Protein AF-A0A1W6KG19-F1 (afdb_monomer_lite)

pLDDT: mean 86.85, std 14.42, range [43.62, 96.94]

Structure (mmCIF, N/CA/C/O backbone):
data_AF-A0A1W6KG19-F1
#
_entry.id   AF-A0A1W6KG19-F1
#
loop_
_atom_site.group_PDB
_atom_site.id
_atom_site.type_symbol
_atom_site.label_atom_id
_atom_site.label_alt_id
_atom_site.label_comp_id
_atom_site.label_asym_id
_atom_site.label_entity_id
_atom_site.label_seq_id
_atom_site.pdbx_PDB_ins_code
_atom_site.Cartn_x
_atom_site.Cartn_y
_atom_site.Cartn_z
_atom_site.occupancy
_atom_site.B_iso_or_equiv
_atom_site.auth_seq_id
_atom_site.auth_comp_id
_atom_site.auth_asym_id
_atom_site.auth_atom_id
_atom_site.pdbx_PDB_model_num
ATOM 1 N N . MET A 1 1 ? -8.604 5.112 16.380 1.00 71.06 1 MET A N 1
ATOM 2 C CA . MET A 1 1 ? -7.253 5.240 15.790 1.00 71.06 1 MET A CA 1
ATOM 3 C C . MET A 1 1 ? -7.380 5.061 14.291 1.00 71.06 1 MET A C 1
ATOM 5 O O . MET A 1 1 ? -8.128 4.180 13.879 1.00 71.06 1 MET A O 1
ATOM 9 N N . LYS A 1 2 ? -6.734 5.911 13.493 1.00 86.50 2 LYS A N 1
ATOM 10 C CA . LYS A 1 2 ? -6.814 5.860 12.030 1.00 86.50 2 LYS A CA 1
ATOM 11 C C . LYS A 1 2 ? -5.419 5.642 11.454 1.00 86.50 2 LYS A C 1
ATOM 13 O O . LYS A 1 2 ? -4.457 6.217 11.949 1.00 86.50 2 LYS A O 1
ATOM 18 N N . TRP A 1 3 ? -5.326 4.814 10.429 1.00 93.31 3 TRP A N 1
ATOM 19 C CA . TRP A 1 3 ? -4.112 4.516 9.683 1.00 93.31 3 TRP A CA 1
ATOM 20 C C . TRP A 1 3 ? -4.172 5.212 8.324 1.00 93.31 3 TRP A C 1
ATOM 22 O O . TRP A 1 3 ? -5.248 5.383 7.744 1.00 93.31 3 TRP A O 1
ATOM 32 N N . LEU A 1 4 ? -3.014 5.644 7.847 1.00 94.44 4 LEU A N 1
ATOM 33 C CA . LEU A 1 4 ? -2.814 6.281 6.556 1.00 94.44 4 LEU A CA 1
ATOM 34 C C . LEU A 1 4 ? -1.884 5.385 5.737 1.00 94.44 4 LEU A C 1
ATOM 36 O O . LEU A 1 4 ? -0.809 5.021 6.209 1.00 94.44 4 LEU A O 1
ATOM 40 N N . LEU A 1 5 ? -2.290 5.055 4.519 1.00 96.62 5 LEU A N 1
ATOM 41 C CA . LEU A 1 5 ? -1.433 4.404 3.538 1.00 96.62 5 LEU A CA 1
ATOM 42 C C . LEU A 1 5 ? -0.771 5.482 2.682 1.00 96.62 5 LEU A C 1
ATOM 44 O O . LEU A 1 5 ? -1.461 6.311 2.089 1.00 96.62 5 LEU A O 1
ATOM 48 N N . ILE A 1 6 ? 0.552 5.464 2.607 1.00 96.44 6 ILE A N 1
ATOM 49 C CA . ILE A 1 6 ? 1.342 6.304 1.708 1.00 96.44 6 ILE A CA 1
ATOM 50 C C . ILE A 1 6 ? 1.823 5.409 0.574 1.00 96.44 6 ILE A C 1
ATOM 52 O O . ILE A 1 6 ? 2.444 4.380 0.825 1.00 96.44 6 ILE A O 1
ATOM 56 N N . LEU A 1 7 ? 1.512 5.794 -0.657 1.00 96.25 7 LEU A N 1
ATOM 57 C CA . LEU A 1 7 ? 1.930 5.133 -1.884 1.00 96.25 7 LEU A CA 1
ATOM 58 C C . LEU A 1 7 ? 2.910 6.050 -2.608 1.00 96.25 7 LEU A C 1
ATOM 60 O O . LEU A 1 7 ? 2.590 7.214 -2.850 1.00 96.25 7 LEU A O 1
ATOM 64 N N . THR A 1 8 ? 4.066 5.523 -2.980 1.00 95.69 8 THR A N 1
ATOM 65 C CA . THR A 1 8 ? 5.093 6.242 -3.732 1.00 95.69 8 THR A CA 1
ATOM 66 C C . THR A 1 8 ? 5.333 5.506 -5.037 1.00 95.69 8 THR A C 1
ATOM 68 O O . THR A 1 8 ? 5.605 4.308 -5.020 1.00 95.69 8 THR A O 1
ATOM 71 N N . LEU A 1 9 ? 5.233 6.212 -6.159 1.00 93.94 9 LEU A N 1
ATOM 72 C CA . LEU A 1 9 ? 5.506 5.687 -7.493 1.00 93.94 9 LEU A CA 1
ATOM 73 C C . LEU A 1 9 ? 6.336 6.710 -8.261 1.00 93.94 9 LEU A C 1
ATOM 75 O O . LEU A 1 9 ? 5.825 7.780 -8.591 1.00 93.94 9 LEU A O 1
ATOM 79 N N . GLU A 1 10 ? 7.601 6.393 -8.529 1.00 89.81 10 GLU A N 1
ATOM 8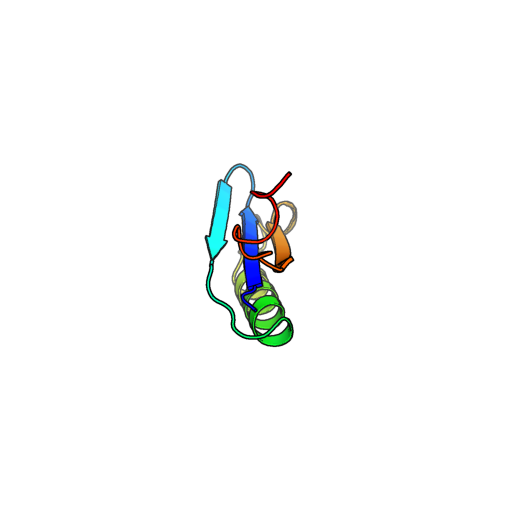0 C CA . GLU A 1 10 ? 8.552 7.320 -9.161 1.00 89.81 10 GLU A CA 1
ATOM 81 C C . GLU A 1 10 ? 8.626 8.668 -8.413 1.00 89.81 10 GLU A C 1
ATOM 83 O O . GLU A 1 10 ? 9.172 8.746 -7.314 1.00 89.81 10 GLU A O 1
ATOM 88 N N . HIS A 1 11 ? 8.051 9.728 -8.990 1.00 88.25 11 HIS A N 1
ATOM 89 C CA . HIS A 1 11 ? 8.011 11.084 -8.442 1.00 88.25 11 HIS A CA 1
ATOM 90 C C . HIS A 1 11 ? 6.656 11.453 -7.817 1.00 88.25 11 HIS A C 1
ATOM 92 O O . HIS A 1 11 ? 6.461 12.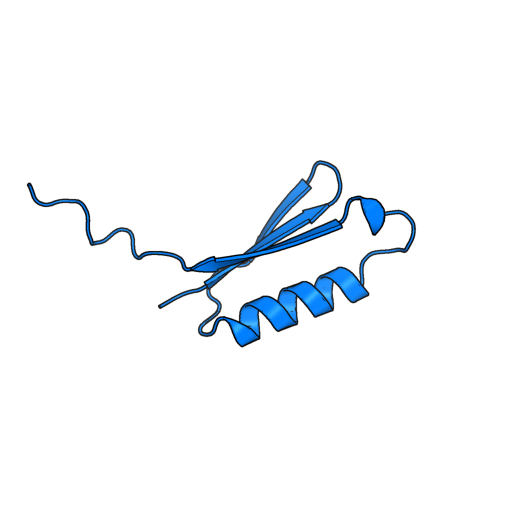589 -7.383 1.00 88.25 11 HIS A O 1
ATOM 98 N N . TYR A 1 12 ? 5.712 10.511 -7.769 1.00 91.06 12 TYR A N 1
ATOM 99 C CA . TYR A 1 12 ? 4.358 10.725 -7.275 1.00 91.06 12 TYR A CA 1
ATOM 100 C C . TYR A 1 12 ? 4.170 10.121 -5.888 1.00 91.06 12 TYR A C 1
ATOM 102 O O . TYR A 1 12 ? 4.469 8.951 -5.656 1.00 91.06 12 TYR A O 1
ATOM 110 N N . ILE A 1 13 ? 3.604 10.918 -4.980 1.00 94.62 13 ILE A N 1
ATOM 111 C CA . ILE A 1 13 ? 3.176 10.475 -3.652 1.00 94.62 13 ILE A CA 1
ATOM 112 C C . ILE A 1 13 ? 1.658 10.608 -3.572 1.00 94.62 13 ILE A C 1
ATOM 114 O O . ILE A 1 13 ? 1.101 11.684 -3.794 1.00 94.62 13 ILE A O 1
ATOM 118 N N . HIS A 1 14 ? 0.984 9.516 -3.228 1.00 94.62 14 HIS A N 1
ATOM 119 C CA . HIS A 1 14 ? -0.451 9.474 -2.987 1.00 94.62 14 HIS A CA 1
ATOM 120 C C . HIS A 1 14 ? -0.731 8.983 -1.569 1.00 94.62 14 HIS A C 1
ATOM 122 O O . HIS A 1 14 ? -0.078 8.067 -1.075 1.00 94.62 14 HIS A O 1
ATOM 128 N N . THR A 1 15 ? -1.718 9.580 -0.904 1.00 94.12 15 THR A N 1
ATOM 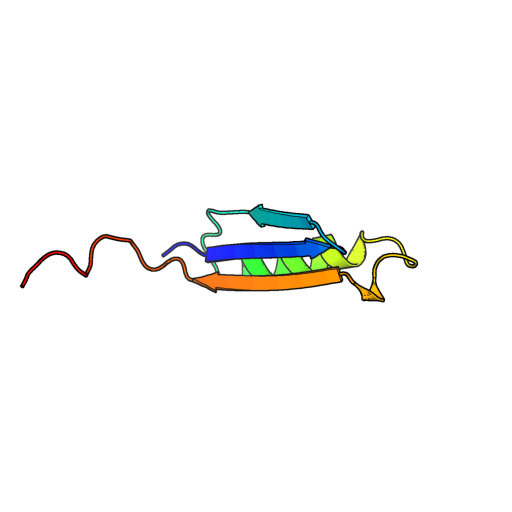129 C CA . THR A 1 15 ? -2.093 9.200 0.461 1.00 94.12 15 THR A CA 1
ATOM 130 C C . THR A 1 15 ? -3.543 8.748 0.503 1.00 94.12 15 THR A C 1
ATOM 132 O O . THR A 1 15 ? -4.437 9.444 0.026 1.00 94.12 15 THR A O 1
ATOM 135 N N . VAL A 1 16 ? -3.773 7.573 1.087 1.00 93.81 16 VAL A N 1
ATOM 136 C CA . VAL A 1 16 ? -5.105 7.003 1.297 1.00 93.81 16 VAL A CA 1
ATOM 137 C C . VAL A 1 16 ? -5.378 6.992 2.804 1.00 93.81 16 VAL A C 1
ATOM 139 O O . VAL A 1 16 ? -4.740 6.231 3.539 1.00 93.81 16 VAL A O 1
ATOM 142 N N . PRO A 1 17 ? -6.264 7.869 3.302 1.00 91.06 17 PRO A N 1
ATOM 143 C CA . PRO A 1 17 ? -6.537 7.982 4.727 1.00 91.06 17 PRO A CA 1
ATOM 144 C C . PRO A 1 17 ? -7.579 6.976 5.229 1.00 91.06 17 PRO A C 1
ATOM 146 O O . PRO A 1 17 ? -8.131 6.173 4.484 1.00 91.06 17 PRO A O 1
ATOM 149 N N . ASP A 1 18 ? -7.858 7.077 6.530 1.00 89.19 18 ASP A N 1
ATOM 150 C CA . ASP A 1 18 ? -9.046 6.523 7.188 1.00 89.19 18 ASP A CA 1
ATOM 151 C C . ASP A 1 18 ? -9.134 4.991 7.271 1.00 89.19 18 ASP A C 1
ATOM 153 O O . ASP A 1 18 ? -10.210 4.430 7.489 1.00 89.19 18 ASP A O 1
ATOM 157 N N . PHE A 1 19 ? -7.999 4.291 7.237 1.00 93.12 19 PHE A N 1
ATOM 158 C CA . PHE A 1 19 ? -7.978 2.872 7.581 1.00 93.12 19 PHE A CA 1
ATOM 159 C C . PHE A 1 19 ? -8.226 2.679 9.083 1.00 93.12 19 PHE A C 1
ATOM 161 O O . PHE A 1 19 ? -7.532 3.231 9.934 1.00 93.12 19 PHE A O 1
ATOM 168 N N . THR A 1 20 ? -9.217 1.863 9.436 1.00 90.56 20 THR A N 1
ATOM 169 C CA . THR A 1 20 ? -9.580 1.594 10.841 1.00 90.56 20 THR A CA 1
ATOM 170 C C . THR A 1 20 ? -8.652 0.593 11.532 1.00 90.56 20 THR A C 1
ATOM 172 O O . THR A 1 20 ? -8.653 0.506 12.758 1.00 90.56 20 THR A O 1
ATOM 175 N N . LYS A 1 21 ? -7.851 -0.159 10.765 1.00 93.75 21 LYS A N 1
ATOM 176 C CA . LYS A 1 21 ? -6.904 -1.175 11.247 1.00 93.75 21 LYS A CA 1
ATOM 177 C C . LYS A 1 21 ? -5.628 -1.160 10.402 1.00 93.75 21 LYS A C 1
ATOM 179 O O . LYS A 1 21 ? -5.717 -1.000 9.187 1.00 93.75 21 LYS A O 1
ATOM 184 N N . GLU A 1 22 ? -4.483 -1.425 11.028 1.00 93.75 22 GLU A N 1
ATOM 185 C CA . GLU A 1 22 ? -3.176 -1.547 10.359 1.00 93.75 22 GLU A CA 1
ATOM 186 C C . GLU A 1 22 ? -3.200 -2.607 9.257 1.00 93.75 22 GLU A C 1
ATOM 188 O O . GLU A 1 22 ? -2.899 -2.318 8.106 1.00 93.75 22 GLU A O 1
ATOM 193 N N . VAL A 1 23 ? -3.709 -3.802 9.573 1.00 96.31 23 VAL A N 1
ATOM 194 C CA . VAL A 1 23 ? -3.837 -4.916 8.618 1.00 96.31 23 VAL A CA 1
ATOM 195 C C . VAL A 1 23 ? -4.650 -4.528 7.376 1.00 96.31 23 VAL A C 1
ATOM 197 O O . VAL A 1 23 ? -4.363 -4.984 6.272 1.00 96.31 23 VAL A O 1
ATOM 200 N N . ALA A 1 24 ? -5.669 -3.672 7.524 1.00 95.50 24 ALA A N 1
ATOM 201 C CA . ALA A 1 24 ? -6.443 -3.191 6.381 1.00 95.50 24 ALA A CA 1
ATOM 202 C C . ALA A 1 24 ? -5.625 -2.226 5.505 1.00 95.50 24 ALA A C 1
ATOM 204 O O . ALA A 1 24 ? -5.730 -2.291 4.281 1.00 95.50 24 ALA A O 1
ATOM 205 N N . CYS A 1 25 ? -4.796 -1.381 6.126 1.00 96.94 25 CYS A N 1
ATOM 206 C CA . CYS A 1 25 ? -3.850 -0.511 5.433 1.00 96.94 25 CYS A CA 1
ATOM 207 C C . CYS A 1 25 ? -2.799 -1.334 4.670 1.00 96.94 25 CYS A C 1
ATOM 209 O O . CYS A 1 25 ? -2.618 -1.132 3.469 1.00 96.94 25 CYS A O 1
ATOM 211 N N . GLU A 1 26 ? -2.174 -2.323 5.317 1.00 96.94 26 GLU A N 1
ATOM 212 C CA . GLU A 1 26 ? -1.160 -3.165 4.673 1.00 96.94 26 GLU A CA 1
ATOM 213 C C . GLU A 1 26 ? -1.724 -3.954 3.491 1.00 96.94 26 GLU A C 1
ATOM 215 O O . GLU A 1 26 ? -1.106 -4.041 2.432 1.00 96.94 26 GLU A O 1
ATOM 220 N N . ASN A 1 27 ? -2.920 -4.529 3.650 1.00 96.88 27 ASN A N 1
ATOM 221 C CA . ASN A 1 27 ? -3.573 -5.271 2.576 1.00 96.88 27 ASN A CA 1
ATOM 222 C C . ASN A 1 27 ? -3.888 -4.370 1.376 1.00 96.88 27 ASN A C 1
ATOM 224 O O . ASN A 1 27 ? -3.803 -4.823 0.234 1.00 96.88 27 ASN A O 1
ATOM 228 N N . ALA A 1 28 ? -4.235 -3.101 1.611 1.00 96.50 28 ALA A N 1
ATOM 229 C CA . ALA A 1 28 ? -4.427 -2.131 0.542 1.00 96.50 28 ALA A CA 1
ATOM 230 C C . ALA A 1 28 ? -3.104 -1.783 -0.162 1.00 96.50 28 ALA A C 1
ATOM 232 O O . ALA A 1 28 ? -3.085 -1.751 -1.392 1.00 96.50 28 ALA A O 1
ATOM 233 N N . GLY A 1 29 ? -2.006 -1.620 0.585 1.00 96.56 29 GLY A N 1
ATOM 234 C CA . GLY A 1 29 ? -0.660 -1.421 0.037 1.00 96.56 29 GLY A CA 1
ATOM 235 C C . GLY A 1 29 ? -0.205 -2.584 -0.848 1.00 96.56 29 GLY A C 1
ATOM 236 O O . GLY A 1 29 ? 0.073 -2.389 -2.030 1.00 96.56 29 GLY A O 1
ATOM 237 N N . LYS A 1 30 ? -0.272 -3.819 -0.334 1.00 95.75 30 LYS A N 1
ATOM 238 C CA . LYS A 1 30 ? 0.034 -5.052 -1.089 1.00 95.75 30 LYS A CA 1
ATOM 239 C C . LYS A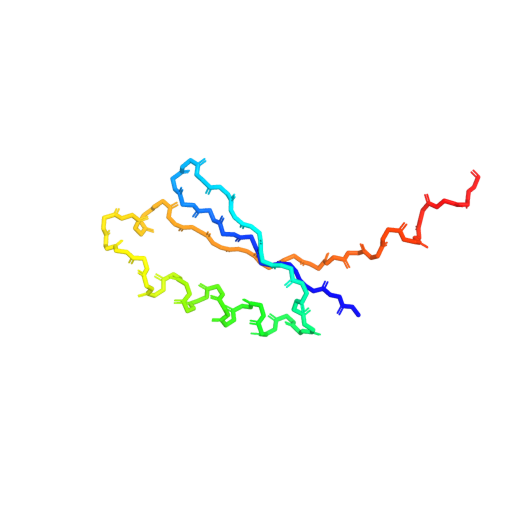 1 30 ? -0.822 -5.185 -2.351 1.00 95.75 30 LYS A C 1
ATOM 241 O O . LYS A 1 30 ? -0.333 -5.542 -3.422 1.00 95.75 30 LYS A O 1
ATOM 246 N N . LYS A 1 31 ? -2.122 -4.886 -2.249 1.00 95.88 31 LYS A N 1
ATOM 247 C CA . LYS A 1 31 ? -3.045 -4.925 -3.392 1.00 95.88 31 LYS A CA 1
ATOM 248 C C . LYS A 1 31 ? -2.687 -3.879 -4.442 1.00 95.88 31 LYS A C 1
ATOM 250 O O . LYS A 1 31 ? -2.775 -4.183 -5.629 1.00 95.88 31 LYS A O 1
ATOM 255 N N . TRP A 1 32 ? -2.307 -2.675 -4.030 1.00 95.44 32 TRP A N 1
ATOM 256 C CA . TRP A 1 32 ? -1.825 -1.647 -4.944 1.00 95.44 32 TRP A CA 1
ATOM 257 C C . TRP A 1 32 ? -0.530 -2.084 -5.639 1.00 95.44 32 TRP A C 1
ATOM 259 O O . TRP A 1 32 ? -0.498 -2.115 -6.863 1.00 95.44 32 TRP A O 1
ATOM 269 N N . GLU A 1 33 ? 0.474 -2.539 -4.891 1.00 93.00 33 GLU A N 1
ATOM 270 C CA . GLU A 1 33 ? 1.769 -2.994 -5.420 1.00 93.00 33 GLU A CA 1
ATOM 271 C C . GLU A 1 33 ? 1.631 -4.175 -6.397 1.00 93.00 33 GLU A C 1
ATOM 273 O O . GLU A 1 33 ? 2.344 -4.268 -7.397 1.00 93.00 33 GLU A O 1
ATOM 278 N N . SER A 1 34 ? 0.666 -5.071 -6.161 1.00 93.38 34 SER A N 1
ATOM 279 C CA . SER A 1 34 ? 0.354 -6.166 -7.092 1.00 93.38 34 SER A CA 1
ATOM 280 C C . SER A 1 34 ? -0.231 -5.701 -8.432 1.00 93.38 34 SER A C 1
ATOM 282 O O . SER A 1 34 ? -0.218 -6.468 -9.391 1.00 93.38 34 SER A O 1
ATOM 284 N N . ARG A 1 35 ? -0.749 -4.467 -8.499 1.00 93.38 35 ARG A N 1
ATOM 285 C CA . ARG A 1 35 ? -1.338 -3.847 -9.696 1.00 93.38 35 ARG A CA 1
ATOM 286 C C . ARG A 1 35 ? -0.383 -2.893 -10.409 1.00 93.38 35 ARG A C 1
ATOM 288 O O . ARG A 1 35 ? -0.737 -2.410 -11.476 1.00 93.38 35 ARG A O 1
ATOM 295 N N . VAL A 1 36 ? 0.775 -2.594 -9.819 1.00 92.31 36 VAL A N 1
ATOM 296 C CA . VAL A 1 36 ? 1.801 -1.777 -10.468 1.00 92.31 36 VAL A CA 1
ATOM 297 C C . VAL A 1 36 ? 2.450 -2.596 -11.581 1.00 92.31 36 VAL A C 1
ATOM 299 O O . VAL A 1 36 ? 2.871 -3.734 -11.354 1.00 92.31 36 VAL A O 1
ATOM 302 N N . ASP A 1 37 ? 2.529 -2.012 -12.776 1.00 89.38 37 ASP A N 1
ATOM 303 C CA . ASP A 1 37 ? 3.178 -2.631 -13.929 1.00 89.38 37 ASP A CA 1
ATOM 304 C C . ASP A 1 37 ? 4.654 -2.944 -13.650 1.00 89.38 37 ASP A C 1
ATOM 306 O O . ASP A 1 37 ? 5.332 -2.247 -12.891 1.00 89.38 37 ASP A O 1
ATOM 310 N N . SER A 1 38 ? 5.185 -3.985 -14.296 1.00 83.81 38 SER A N 1
ATOM 311 C CA . SER A 1 38 ? 6.546 -4.478 -14.039 1.00 83.81 38 SER A CA 1
ATOM 312 C C . SER A 1 38 ? 7.633 -3.426 -14.245 1.00 83.81 38 SER A C 1
ATOM 314 O O . SER A 1 38 ? 8.652 -3.495 -13.569 1.00 83.81 38 SER A O 1
ATOM 316 N N . HIS A 1 39 ? 7.412 -2.466 -15.149 1.00 87.19 39 HIS A N 1
ATOM 317 C CA . HIS A 1 39 ? 8.333 -1.356 -15.376 1.00 87.19 39 HIS A CA 1
ATOM 318 C C . HIS A 1 39 ? 8.429 -0.454 -14.145 1.00 87.19 39 HIS A C 1
ATOM 320 O O . HIS A 1 39 ? 9.522 -0.170 -13.695 1.00 87.19 39 HIS A O 1
ATOM 326 N N . HIS A 1 40 ? 7.302 -0.081 -13.537 1.00 88.00 40 HIS A N 1
ATOM 327 C CA . HIS A 1 40 ? 7.298 0.871 -12.425 1.00 88.00 40 HIS A CA 1
ATOM 328 C C . HIS A 1 40 ? 7.514 0.229 -11.049 1.00 88.00 40 HIS A C 1
ATOM 330 O O . HIS A 1 40 ? 7.671 0.933 -10.051 1.00 88.00 40 HIS A O 1
ATOM 336 N N . ARG A 1 41 ? 7.515 -1.107 -10.975 1.00 85.00 41 ARG A N 1
ATOM 337 C CA . ARG A 1 41 ? 7.605 -1.850 -9.713 1.00 85.00 41 ARG A CA 1
ATOM 338 C C . ARG A 1 41 ? 8.898 -1.567 -8.943 1.00 85.00 41 ARG A C 1
ATOM 340 O O . ARG A 1 41 ? 8.866 -1.583 -7.721 1.00 85.00 41 ARG A O 1
ATOM 347 N N . GLU A 1 42 ? 10.009 -1.290 -9.620 1.00 89.31 42 GLU A N 1
ATOM 348 C CA . GLU A 1 42 ? 11.288 -0.994 -8.955 1.00 89.31 42 GLU A CA 1
ATOM 349 C C . GLU A 1 42 ? 11.308 0.370 -8.234 1.00 89.31 42 GLU A C 1
ATOM 351 O O . GLU A 1 42 ? 12.076 0.556 -7.292 1.00 89.31 42 GLU A O 1
ATOM 356 N N . TRP A 1 43 ? 10.416 1.294 -8.616 1.00 91.44 43 TRP A N 1
ATOM 357 C CA . TRP A 1 43 ? 10.237 2.606 -7.975 1.00 91.44 43 TRP A CA 1
ATOM 358 C C . TRP A 1 43 ? 8.937 2.710 -7.174 1.00 91.44 43 TRP A C 1
ATOM 360 O O . TRP A 1 43 ? 8.579 3.792 -6.702 1.00 91.44 43 TRP A O 1
ATOM 370 N N . ALA A 1 44 ? 8.212 1.600 -7.041 1.00 93.56 44 ALA A N 1
ATOM 371 C CA . ALA A 1 44 ? 6.996 1.523 -6.259 1.00 93.56 44 ALA A CA 1
ATOM 372 C C . ALA A 1 44 ? 7.334 1.166 -4.811 1.00 93.56 44 ALA A C 1
ATOM 374 O O . ALA A 1 44 ? 8.019 0.185 -4.539 1.00 93.56 44 ALA A O 1
ATOM 375 N N . SER A 1 45 ? 6.822 1.942 -3.863 1.00 95.56 45 SER A N 1
ATOM 376 C CA . SER A 1 45 ? 6.855 1.583 -2.447 1.00 95.56 45 SER A CA 1
ATOM 377 C C . SER A 1 45 ? 5.573 2.022 -1.761 1.00 95.56 45 SER A C 1
ATOM 379 O O . SER A 1 45 ? 4.884 2.940 -2.208 1.00 95.56 45 SER A O 1
ATOM 381 N N . TRP A 1 46 ? 5.229 1.350 -0.670 1.00 96.62 46 TRP A N 1
ATOM 382 C CA . TRP A 1 46 ? 4.089 1.722 0.149 1.00 96.62 46 TRP A CA 1
ATOM 383 C C . TRP A 1 46 ? 4.433 1.583 1.628 1.00 96.62 46 TRP A C 1
ATOM 385 O O . TRP A 1 46 ? 5.247 0.747 2.016 1.00 96.62 46 TRP A O 1
ATOM 395 N N . THR A 1 47 ? 3.819 2.414 2.465 1.00 96.38 47 THR A N 1
ATOM 396 C CA . THR A 1 47 ? 3.979 2.342 3.919 1.00 96.38 47 THR A CA 1
ATOM 397 C C . THR A 1 47 ? 2.686 2.700 4.636 1.00 96.38 47 THR A C 1
ATOM 399 O O . THR A 1 47 ? 1.898 3.518 4.158 1.00 96.38 47 THR A O 1
ATOM 402 N N . CYS A 1 48 ? 2.467 2.079 5.789 1.00 95.75 48 CYS A N 1
ATOM 403 C CA . CYS A 1 48 ? 1.340 2.356 6.664 1.00 95.75 48 CYS A CA 1
ATOM 404 C C . CYS A 1 48 ? 1.821 3.133 7.879 1.00 95.75 48 CYS A C 1
ATOM 406 O O . CYS A 1 48 ? 2.670 2.665 8.630 1.00 95.75 48 CYS A O 1
ATOM 408 N N . VAL A 1 49 ? 1.250 4.316 8.089 1.00 94.50 49 VAL A N 1
ATOM 409 C CA . VAL A 1 49 ? 1.563 5.161 9.241 1.00 94.50 49 VAL A CA 1
ATOM 410 C C . VAL A 1 49 ? 0.321 5.358 10.096 1.00 94.50 49 VAL A C 1
ATOM 412 O O . VAL A 1 49 ? -0.787 5.576 9.594 1.00 94.50 49 VAL A O 1
ATOM 415 N N . GLN A 1 50 ? 0.487 5.273 11.411 1.00 91.56 50 GLN A N 1
ATOM 416 C CA . GLN A 1 50 ? -0.591 5.561 12.344 1.00 91.56 50 GLN A CA 1
ATOM 417 C C . GLN A 1 50 ? -0.784 7.077 12.411 1.00 91.56 50 GLN A C 1
ATOM 419 O O . GLN A 1 50 ? 0.131 7.818 12.768 1.00 91.56 50 GLN A O 1
ATOM 424 N N . ARG A 1 51 ? -1.983 7.558 12.079 1.00 82.69 51 ARG A N 1
ATOM 425 C CA . ARG A 1 51 ? -2.333 8.964 12.261 1.00 82.69 51 ARG A CA 1
ATOM 426 C C . ARG A 1 51 ? -2.514 9.182 13.761 1.00 82.69 51 ARG A C 1
ATOM 428 O O . ARG A 1 51 ? -3.525 8.766 14.333 1.00 82.69 51 ARG A O 1
ATOM 435 N N . GLN A 1 52 ? -1.517 9.781 14.403 1.00 72.06 52 GLN A N 1
ATOM 436 C CA . GLN A 1 52 ? -1.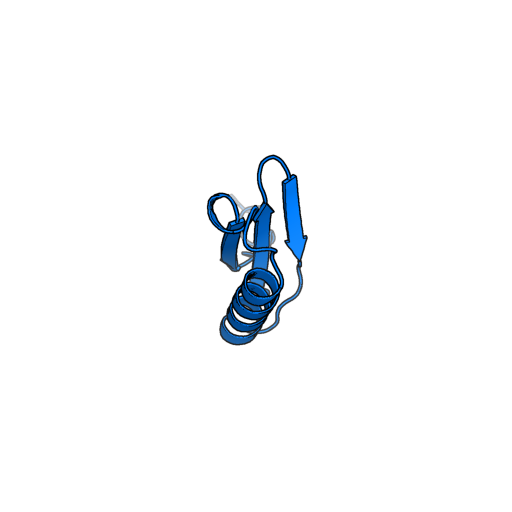701 10.337 15.738 1.00 72.06 52 GLN A CA 1
ATOM 437 C C . GLN A 1 52 ? -2.750 11.447 15.602 1.00 72.06 52 GLN A C 1
ATOM 439 O O . GLN A 1 52 ? -2.662 12.279 14.696 1.00 72.06 52 GLN A O 1
ATOM 444 N N . ASN A 1 53 ? -3.813 11.393 16.407 1.00 59.59 53 ASN A N 1
ATOM 445 C CA . ASN A 1 53 ? -4.795 12.474 16.430 1.00 59.59 53 ASN A CA 1
ATOM 446 C C . ASN A 1 53 ? -4.040 13.788 16.708 1.00 59.59 53 ASN A C 1
ATOM 448 O O . ASN A 1 53 ? -3.249 13.809 17.648 1.00 59.59 53 ASN A O 1
ATOM 452 N N . PRO A 1 54 ? -4.289 14.884 15.972 1.00 55.94 54 PRO A N 1
ATOM 453 C CA . PRO A 1 54 ? -3.698 16.189 16.278 1.00 55.94 54 PRO A CA 1
ATOM 454 C C . PRO A 1 54 ? -4.240 16.829 17.580 1.00 55.94 54 PRO A C 1
ATOM 456 O O . PRO A 1 54 ? -4.166 18.038 17.741 1.00 55.94 54 PRO A O 1
ATOM 459 N N . GLU A 1 55 ? -4.786 16.050 18.517 1.00 56.78 55 GLU A N 1
ATOM 460 C CA . GLU A 1 55 ? -5.439 16.536 19.747 1.00 56.78 55 GLU A CA 1
ATOM 461 C C . GLU A 1 55 ? -4.655 16.227 21.029 1.00 56.78 55 GLU A C 1
ATOM 463 O O . GLU A 1 55 ? -5.218 16.211 22.120 1.00 56.78 55 GLU A O 1
ATOM 468 N N . SER A 1 56 ? -3.350 15.984 20.939 1.00 51.66 56 SER A N 1
ATOM 469 C CA . SER A 1 56 ? -2.540 15.739 22.138 1.00 51.66 56 SER A CA 1
ATOM 470 C C . SER A 1 56 ? -1.184 16.438 22.113 1.00 51.66 56 SER A C 1
ATOM 472 O O . SER A 1 56 ? -0.200 15.843 22.526 1.00 51.66 56 SER A O 1
ATOM 474 N N . ASP A 1 57 ? -1.140 17.696 21.652 1.00 49.97 57 ASP A N 1
ATOM 475 C CA . ASP A 1 57 ? -0.007 18.600 21.935 1.00 49.97 57 ASP A CA 1
ATOM 476 C C . ASP A 1 57 ? -0.386 20.098 21.836 1.00 49.97 57 ASP A C 1
ATOM 478 O O . ASP A 1 57 ? 0.226 20.896 21.132 1.00 49.97 57 ASP A O 1
ATOM 482 N N . ALA A 1 58 ? -1.473 20.489 22.508 1.00 52.34 58 ALA A N 1
ATOM 483 C CA . ALA A 1 58 ? -1.834 21.898 22.694 1.00 52.34 58 ALA A CA 1
ATOM 484 C C . ALA A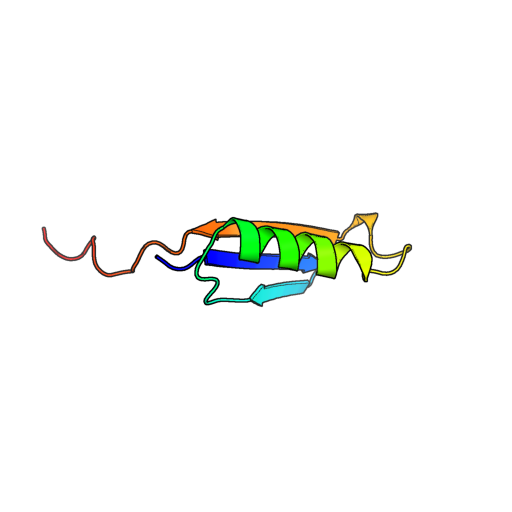 1 58 ? -2.279 22.161 24.140 1.00 52.34 58 ALA A C 1
ATOM 486 O O . ALA A 1 58 ? -3.367 22.676 24.389 1.00 52.34 58 ALA A O 1
ATOM 487 N N . THR A 1 59 ? -1.470 21.755 25.121 1.00 51.50 59 THR A N 1
ATOM 488 C CA . THR A 1 59 ? -1.562 22.287 26.490 1.00 51.50 59 THR A CA 1
ATOM 489 C C . THR A 1 59 ? -0.210 22.156 27.192 1.00 51.50 59 THR A C 1
ATOM 491 O O . THR A 1 59 ? 0.065 21.147 27.837 1.00 51.50 59 THR A O 1
ATOM 494 N N . ASN A 1 60 ? 0.634 23.179 27.063 1.00 43.62 60 ASN A N 1
ATOM 495 C CA . ASN A 1 60 ? 1.555 23.595 28.122 1.00 43.62 60 ASN A CA 1
ATOM 496 C C . ASN A 1 60 ? 1.862 25.085 27.974 1.00 43.62 60 ASN A C 1
ATOM 498 O O . ASN A 1 60 ? 2.164 25.497 26.831 1.00 43.62 60 ASN A O 1
#

Organism: NCBI:txid1420917

Secondary structure (DSSP, 8-state):
-EEEEEEEETTEEEEEEEESSHHHHHHHHHHHHTTS-TTGGGGEEEEEEEE--TTSS---

Radius of gyration: 13.92 Å; chains: 1; bounding box: 21×30×44 Å

Sequence (60 aa):
MKWLLILTLEHYIHTVPDFTKEVACENAGKKWESRVDSHHREWASWTCVQRQNPESDATN

Foldseek 3Di:
DKKKKWKWWQPDIDIDIGHPDPVVSVVVLVVVLVPDDPVRNVGIDMDMDDPDPPPPPPDD